Protein AF-A0A4P7KXQ3-F1 (afdb_monomer_lite)

Organism: NCBI:txid638

Sequence (102 aa):
MLIPKFNIYHDGGEIDNILQSFGFVIHSEEVDFKKNSFQFDQRFLKGGRKIVAVPRIDIAHTGNKYPAIENVHIYGNIVSWNYTNFCIGCATIPIIHVFKLI

Foldseek 3Di:
DDDDWDWDQDPVRDTDTCVVWPWDFQDKFQDPVPFFKDFGDLVLPPPPFDKDKDKDFAADPPDDWDFDWDDFDDDRRMTGIDTDPHTGHGPDGIMITMIGTD

Secondary structure (DSSP, 8-state):
--PPP-EEEPTTS-EEEGGGS-PEEEEEEE--SS-SEEE--GGGGTTS--EEEEEE----TTSEEEEEEEEEEEETTEEEEEEEEEEEEESS--EEEEEE--

pLDDT: mean 73.01, std 18.06, range [33.69, 94.69]

Structure (mmCIF, N/CA/C/O backbone):
data_AF-A0A4P7KXQ3-F1
#
_entry.id   AF-A0A4P7KXQ3-F1
#
loop_
_atom_site.group_PDB
_atom_site.id
_atom_site.type_symbol
_atom_site.label_atom_id
_atom_site.label_alt_id
_atom_site.label_comp_id
_atom_site.label_asym_id
_atom_site.label_entity_id
_atom_site.label_seq_id
_atom_site.pdbx_PDB_ins_code
_atom_site.Cartn_x
_atom_site.Cartn_y
_atom_site.Cartn_z
_atom_site.occupancy
_atom_site.B_iso_or_equiv
_atom_site.auth_seq_id
_atom_site.auth_comp_id
_atom_site.auth_asym_id
_atom_site.auth_atom_id
_atom_site.pdbx_PDB_model_num
ATOM 1 N N . MET A 1 1 ? -15.832 -9.801 -18.420 1.00 37.06 1 MET A N 1
ATOM 2 C CA . MET A 1 1 ? -15.346 -8.696 -17.567 1.00 37.06 1 MET A CA 1
ATOM 3 C C . MET A 1 1 ? -14.497 -9.324 -16.470 1.00 37.06 1 MET A C 1
ATOM 5 O O . MET A 1 1 ? -15.037 -10.095 -15.689 1.00 37.06 1 MET A O 1
ATOM 9 N N . LEU A 1 2 ? -13.175 -9.136 -16.491 1.00 36.34 2 LEU A N 1
ATOM 10 C CA . LEU A 1 2 ? -12.283 -9.682 -15.461 1.00 36.34 2 LEU A CA 1
ATOM 11 C C . LEU A 1 2 ? -12.359 -8.761 -14.242 1.00 36.34 2 LEU A C 1
ATOM 13 O O . LEU A 1 2 ? -11.918 -7.618 -14.306 1.00 36.34 2 LEU A O 1
ATOM 17 N N . ILE A 1 3 ? -12.980 -9.238 -13.166 1.00 40.91 3 ILE A N 1
ATOM 18 C CA . ILE A 1 3 ? -13.011 -8.525 -11.889 1.00 40.91 3 ILE A CA 1
ATOM 19 C C . ILE A 1 3 ? -11.640 -8.740 -11.230 1.00 40.91 3 ILE A C 1
ATOM 21 O O . ILE A 1 3 ? -11.264 -9.900 -11.028 1.00 40.91 3 ILE A O 1
ATOM 25 N N . PRO A 1 4 ? -10.870 -7.681 -10.923 1.00 40.75 4 PRO A N 1
ATOM 26 C CA . PRO A 1 4 ? -9.592 -7.833 -10.239 1.00 40.75 4 PRO A CA 1
ATOM 27 C C . PRO A 1 4 ? -9.816 -8.472 -8.862 1.00 40.75 4 PRO A C 1
ATOM 29 O O . PRO A 1 4 ? -10.633 -8.003 -8.070 1.00 40.75 4 PRO A O 1
ATOM 32 N N . LYS A 1 5 ? -9.112 -9.578 -8.596 1.00 44.97 5 LYS A N 1
ATOM 33 C CA . LYS A 1 5 ? -9.101 -10.255 -7.293 1.00 44.97 5 LYS A CA 1
ATOM 34 C C . LYS A 1 5 ? -7.975 -9.667 -6.451 1.00 44.97 5 LYS A C 1
ATOM 36 O O . LYS A 1 5 ? -6.833 -9.647 -6.902 1.00 44.97 5 LYS A O 1
ATOM 41 N N . PHE A 1 6 ? -8.290 -9.224 -5.239 1.00 50.91 6 PHE A N 1
ATOM 42 C CA . PHE A 1 6 ? -7.297 -8.773 -4.267 1.00 50.91 6 PHE A CA 1
ATOM 43 C C . PHE A 1 6 ? -7.289 -9.752 -3.092 1.00 50.91 6 PHE A C 1
ATOM 45 O O . PHE A 1 6 ? -8.287 -9.868 -2.377 1.00 50.91 6 PHE A O 1
ATOM 52 N N . ASN A 1 7 ? -6.172 -10.461 -2.932 1.00 44.56 7 ASN A N 1
ATOM 53 C CA . ASN A 1 7 ? -5.929 -11.377 -1.822 1.00 44.56 7 ASN A CA 1
ATOM 54 C C . ASN A 1 7 ? -5.193 -10.609 -0.717 1.00 44.56 7 ASN A C 1
ATOM 56 O O . ASN A 1 7 ? -4.114 -10.069 -0.972 1.00 44.56 7 ASN A O 1
ATOM 60 N N . ILE A 1 8 ? -5.758 -10.558 0.487 1.00 47.09 8 ILE A N 1
ATOM 61 C CA . ILE A 1 8 ? -5.045 -10.133 1.695 1.00 47.09 8 ILE A CA 1
ATOM 62 C C . ILE A 1 8 ? -4.522 -11.395 2.371 1.00 47.09 8 ILE A C 1
ATOM 64 O O . ILE A 1 8 ? -5.287 -12.324 2.614 1.00 47.09 8 ILE A O 1
ATOM 68 N N . TYR A 1 9 ? -3.227 -11.417 2.671 1.00 41.81 9 TYR A N 1
ATOM 69 C CA . TYR A 1 9 ? -2.590 -12.510 3.394 1.00 41.81 9 TYR A CA 1
ATOM 70 C C . TYR A 1 9 ? -2.421 -12.096 4.852 1.00 41.81 9 TYR A C 1
ATOM 72 O O . TYR A 1 9 ? -1.852 -11.042 5.138 1.00 41.81 9 TYR A O 1
ATOM 80 N N . HIS A 1 10 ? -2.943 -12.911 5.761 1.00 40.56 10 HIS A N 1
ATOM 81 C CA . HIS A 1 10 ? -2.779 -12.735 7.198 1.00 40.56 10 HIS A CA 1
ATOM 82 C C . HIS A 1 10 ? -1.627 -13.601 7.714 1.00 40.56 10 HIS A C 1
ATOM 84 O O . HIS A 1 10 ? -1.403 -14.698 7.205 1.00 40.56 10 HIS A O 1
ATOM 90 N N . ASP A 1 11 ? -0.947 -13.155 8.775 1.00 37.03 11 ASP A N 1
ATOM 91 C CA . ASP A 1 11 ? 0.160 -13.898 9.406 1.00 37.03 11 ASP A CA 1
ATOM 92 C C . ASP A 1 11 ? -0.253 -15.302 9.904 1.00 37.03 11 ASP A C 1
ATOM 94 O O . ASP A 1 11 ? 0.591 -16.175 10.086 1.00 37.03 11 ASP A O 1
ATOM 98 N N . GLY A 1 12 ? -1.558 -15.551 10.079 1.00 44.25 12 GLY A N 1
ATOM 99 C CA . GLY A 1 12 ? -2.129 -16.865 10.402 1.00 44.25 12 GLY A CA 1
ATOM 100 C C . GLY A 1 12 ? -2.337 -17.810 9.207 1.00 44.25 12 GLY A C 1
ATOM 101 O O . GLY A 1 12 ? -2.859 -18.904 9.396 1.00 44.25 12 GLY A O 1
ATOM 102 N N . GLY A 1 13 ? -1.967 -17.410 7.985 1.00 33.69 13 GLY A N 1
ATOM 103 C CA . GLY A 1 13 ? -2.149 -18.207 6.764 1.00 33.69 13 GLY A CA 1
ATOM 104 C C . GLY A 1 13 ? -3.541 -18.107 6.126 1.00 33.69 13 GLY A C 1
ATOM 105 O O . GLY A 1 13 ? -3.802 -18.771 5.124 1.00 33.69 13 GLY A O 1
ATOM 106 N N . GLU A 1 14 ? -4.427 -17.271 6.669 1.00 35.75 14 GLU A N 1
ATOM 107 C CA . GLU A 1 14 ? -5.739 -16.992 6.081 1.00 35.75 14 GLU A CA 1
ATOM 108 C C . GLU A 1 14 ? -5.611 -16.032 4.888 1.00 35.75 14 GLU A C 1
ATOM 110 O O . GLU A 1 14 ? -4.867 -15.046 4.936 1.00 35.75 14 GLU A O 1
ATOM 115 N N . ILE A 1 15 ? -6.340 -16.335 3.807 1.00 42.00 15 ILE A N 1
ATOM 116 C CA . ILE A 1 15 ? -6.409 -15.512 2.596 1.00 42.00 15 ILE A CA 1
ATOM 117 C C . ILE A 1 15 ? -7.818 -14.933 2.485 1.00 42.00 15 ILE A C 1
ATOM 119 O O . ILE A 1 15 ? -8.746 -15.625 2.059 1.00 42.00 15 ILE A O 1
ATOM 123 N N . ASP A 1 16 ? -7.961 -13.650 2.802 1.00 44.00 16 ASP A N 1
ATOM 124 C CA . ASP A 1 16 ? -9.212 -12.925 2.601 1.00 44.00 16 ASP A CA 1
ATOM 125 C C . ASP A 1 16 ? -9.282 -12.405 1.160 1.00 44.00 16 ASP A C 1
ATOM 127 O O . ASP A 1 16 ? -8.415 -11.661 0.691 1.00 44.00 16 ASP A O 1
ATOM 131 N N . ASN A 1 17 ? -10.344 -12.775 0.438 1.00 43.28 17 ASN A N 1
ATOM 132 C CA . ASN A 1 17 ? -10.682 -12.137 -0.833 1.00 43.28 17 ASN A CA 1
ATOM 133 C C . ASN A 1 17 ? -11.499 -10.869 -0.537 1.00 43.28 17 ASN A C 1
ATOM 135 O O . ASN A 1 17 ? -12.655 -10.964 -0.123 1.00 43.28 17 ASN A O 1
ATOM 139 N N . ILE A 1 18 ? -10.947 -9.684 -0.833 1.00 52.06 18 ILE A N 1
ATOM 140 C CA . ILE A 1 18 ? -11.603 -8.367 -0.627 1.00 52.06 18 ILE A CA 1
ATOM 141 C C . ILE A 1 18 ? -12.981 -8.263 -1.319 1.00 52.06 18 ILE A C 1
ATOM 143 O O . ILE A 1 18 ? -13.782 -7.397 -0.989 1.00 52.06 18 ILE A O 1
ATOM 147 N N . LEU A 1 19 ? -13.308 -9.170 -2.245 1.00 44.53 19 LEU A N 1
ATOM 148 C CA . LEU A 1 19 ? -14.589 -9.196 -2.955 1.00 44.53 19 LEU A CA 1
ATOM 149 C C . LEU A 1 19 ? -15.822 -9.430 -2.062 1.00 44.53 19 LEU A C 1
ATOM 151 O O . LEU A 1 19 ? -16.923 -9.122 -2.509 1.00 44.53 19 LEU A O 1
ATOM 155 N N . GLN A 1 20 ? -15.676 -9.960 -0.840 1.00 40.72 20 GLN A N 1
ATOM 156 C CA . GLN A 1 20 ? -16.822 -10.238 0.044 1.00 40.72 20 GLN A CA 1
ATOM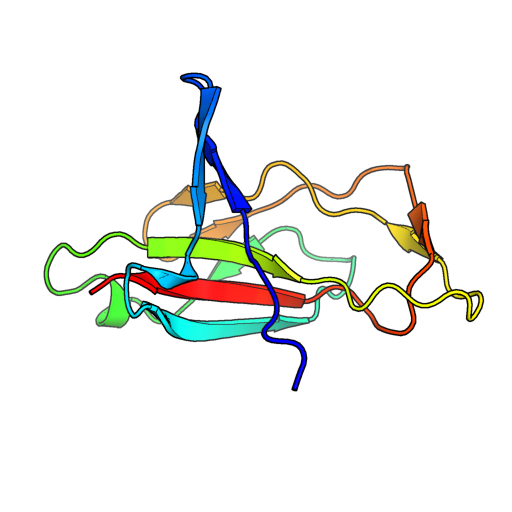 157 C C . GLN A 1 20 ? -17.123 -9.142 1.078 1.00 40.72 20 GLN A C 1
ATOM 159 O O . GLN A 1 20 ? -18.205 -9.156 1.661 1.00 40.72 20 GLN A O 1
ATOM 164 N N . SER A 1 21 ? -16.244 -8.148 1.234 1.00 45.34 21 SER A N 1
ATOM 165 C CA . SER A 1 21 ? -16.482 -6.983 2.093 1.00 45.34 21 SER A CA 1
ATOM 166 C C . SER A 1 21 ? -16.413 -5.734 1.228 1.00 45.34 21 SER A C 1
ATOM 168 O O . SER A 1 21 ? -15.340 -5.379 0.751 1.00 45.34 21 SER A O 1
ATOM 170 N N . PHE A 1 22 ? -17.551 -5.076 0.986 1.00 49.12 22 PHE A N 1
ATOM 171 C CA . PHE A 1 22 ? -17.650 -3.863 0.165 1.00 49.12 22 PHE A CA 1
ATOM 172 C C . PHE A 1 22 ? -16.814 -2.716 0.763 1.00 49.12 22 PHE A C 1
ATOM 174 O O . PHE A 1 22 ? -17.330 -1.848 1.461 1.00 49.12 22 PHE A O 1
ATOM 181 N N . GLY A 1 23 ? -15.507 -2.706 0.504 1.00 60.31 23 GLY A N 1
ATOM 182 C CA . GLY A 1 23 ? -14.621 -1.598 0.818 1.00 60.31 23 GLY A CA 1
ATOM 183 C C . GLY A 1 23 ? -14.624 -0.583 -0.317 1.00 60.31 23 GLY A C 1
ATOM 184 O O . GLY A 1 23 ? -14.428 -0.949 -1.473 1.00 60.31 23 GLY A O 1
ATOM 185 N N . PHE A 1 24 ? -14.826 0.697 -0.011 1.00 66.94 24 PHE A N 1
ATOM 186 C CA . PHE A 1 24 ? -14.603 1.768 -0.986 1.00 66.94 24 PHE A CA 1
ATOM 187 C C . PHE A 1 24 ? -13.193 2.336 -0.821 1.00 66.94 24 PHE A C 1
ATOM 189 O O . PHE A 1 24 ? -12.656 2.397 0.291 1.00 66.94 24 PHE A O 1
ATOM 196 N N . VAL A 1 25 ? -12.590 2.735 -1.941 1.00 75.44 25 VAL A N 1
ATOM 197 C CA . VAL A 1 25 ? -11.286 3.404 -1.953 1.00 75.44 25 VAL A CA 1
ATOM 198 C C . VAL A 1 25 ? -11.450 4.793 -1.337 1.00 75.44 25 VAL A C 1
ATOM 200 O O . VAL A 1 25 ? -12.241 5.599 -1.823 1.00 75.44 25 VAL A O 1
ATOM 203 N N . ILE A 1 26 ? -10.714 5.063 -0.261 1.00 80.12 26 ILE A N 1
ATOM 204 C CA . ILE A 1 26 ? -10.722 6.348 0.456 1.00 80.12 26 ILE A CA 1
ATOM 205 C C . ILE A 1 26 ? -9.523 7.232 0.112 1.00 80.12 26 ILE A C 1
ATOM 207 O O . ILE A 1 26 ? -9.582 8.442 0.308 1.00 80.12 26 ILE A O 1
ATOM 211 N N . HIS A 1 27 ? -8.442 6.636 -0.398 1.00 84.12 27 HIS A N 1
ATOM 212 C CA . HIS A 1 27 ? -7.250 7.336 -0.876 1.00 84.12 27 HIS A CA 1
ATOM 213 C C . HIS A 1 27 ? -6.532 6.479 -1.915 1.00 84.12 27 HIS A C 1
ATOM 215 O O . HIS A 1 27 ? -6.611 5.250 -1.881 1.00 84.12 27 HIS A O 1
ATOM 221 N N . SER A 1 28 ? -5.847 7.117 -2.855 1.00 85.44 28 SER A N 1
ATOM 222 C CA . SER A 1 28 ? -4.985 6.452 -3.832 1.00 85.44 28 SER A CA 1
ATOM 223 C C . SER A 1 28 ? -3.774 7.321 -4.085 1.00 85.44 28 SE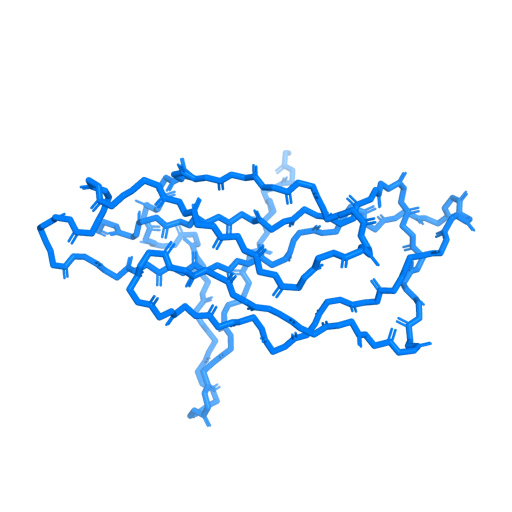R A C 1
ATOM 225 O O . SER A 1 28 ? -3.935 8.503 -4.378 1.00 85.44 28 SER A O 1
ATOM 227 N N . GLU A 1 29 ? -2.589 6.735 -3.987 1.00 86.62 29 GLU A N 1
ATOM 228 C CA . GLU A 1 29 ? -1.343 7.462 -4.200 1.00 86.62 29 GLU A CA 1
ATOM 229 C C . GLU A 1 29 ? -0.435 6.694 -5.150 1.00 86.62 29 GLU A C 1
ATOM 231 O O . GLU A 1 29 ? -0.093 5.539 -4.896 1.00 86.62 29 GLU A O 1
ATOM 236 N N . GLU A 1 30 ? -0.074 7.335 -6.261 1.00 86.81 30 GLU A N 1
ATOM 237 C CA . GLU A 1 30 ? 1.009 6.863 -7.119 1.00 86.81 30 GLU A CA 1
ATOM 238 C C . GLU A 1 30 ? 2.329 7.054 -6.373 1.00 86.81 30 GLU A C 1
ATOM 240 O O . GLU A 1 30 ? 2.604 8.139 -5.852 1.00 86.81 30 GLU A O 1
ATOM 245 N N . VAL A 1 31 ? 3.138 5.999 -6.286 1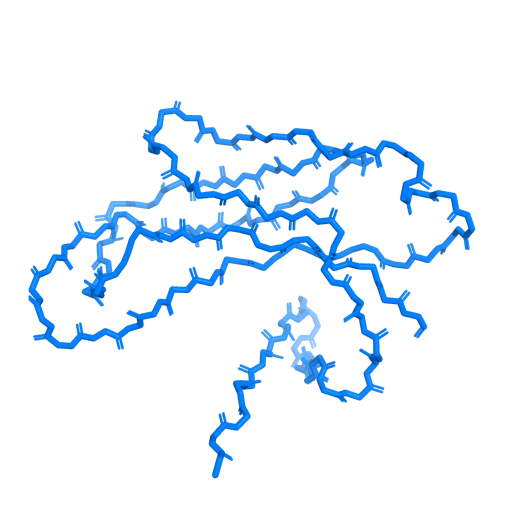.00 83.88 31 VAL A N 1
ATOM 246 C CA . VAL A 1 31 ? 4.403 6.094 -5.557 1.00 83.88 31 VAL A CA 1
ATOM 247 C C . VAL A 1 31 ? 5.442 6.844 -6.390 1.00 83.88 31 VAL A C 1
ATOM 249 O O . VAL A 1 31 ? 5.695 6.516 -7.545 1.00 83.88 31 VAL A O 1
ATOM 252 N N . ASP A 1 32 ? 6.084 7.848 -5.794 1.00 84.06 32 ASP A N 1
ATOM 253 C CA . ASP A 1 32 ? 7.085 8.686 -6.471 1.00 84.06 32 ASP A CA 1
ATOM 254 C C . ASP A 1 32 ? 8.525 8.142 -6.364 1.00 84.06 32 ASP A C 1
ATOM 256 O O . ASP A 1 32 ? 9.468 8.780 -6.839 1.00 84.06 32 ASP A O 1
ATOM 260 N N . PHE A 1 33 ? 8.702 6.983 -5.713 1.00 85.38 33 PHE A N 1
ATOM 261 C CA . PHE A 1 33 ? 9.984 6.342 -5.371 1.00 85.38 33 PHE A CA 1
ATOM 262 C C . PHE A 1 33 ? 10.948 7.197 -4.533 1.00 85.38 33 PHE A C 1
ATOM 264 O O . PHE A 1 33 ? 12.108 6.830 -4.351 1.00 85.38 33 PHE A O 1
ATOM 271 N N . LYS A 1 34 ? 10.485 8.329 -4.001 1.00 87.81 34 LYS A N 1
ATOM 272 C CA . LYS A 1 34 ? 11.252 9.232 -3.130 1.00 87.81 34 LYS A CA 1
ATOM 273 C C . LYS A 1 34 ? 10.732 9.203 -1.703 1.00 87.81 34 LYS A C 1
ATOM 275 O O . LYS A 1 34 ? 11.495 9.417 -0.766 1.00 87.81 34 LYS A O 1
ATOM 280 N N . LYS A 1 35 ? 9.439 8.942 -1.540 1.00 91.00 35 LYS A N 1
ATOM 281 C CA . LYS A 1 35 ? 8.763 8.810 -0.253 1.00 91.00 35 LYS A CA 1
ATOM 282 C C . LYS A 1 35 ? 8.421 7.359 0.015 1.00 91.00 35 LYS A C 1
ATOM 284 O O . LYS A 1 35 ? 8.250 6.568 -0.906 1.00 91.00 35 LYS A O 1
ATOM 289 N N . ASN A 1 36 ? 8.291 7.032 1.288 1.00 93.31 36 ASN A N 1
ATOM 290 C CA . ASN A 1 36 ? 7.916 5.709 1.777 1.00 93.31 36 ASN A CA 1
ATOM 291 C C . ASN A 1 36 ? 6.715 5.778 2.736 1.00 93.31 36 ASN A C 1
ATOM 293 O O . ASN A 1 36 ? 6.452 4.838 3.483 1.00 93.31 36 ASN A O 1
ATOM 297 N N . SER A 1 37 ? 6.035 6.927 2.772 1.00 94.69 37 SER A N 1
ATOM 298 C CA . SER A 1 37 ? 4.824 7.129 3.551 1.00 94.69 37 SER A CA 1
ATOM 299 C C . SER A 1 37 ? 3.969 8.268 3.000 1.00 94.69 37 SER A C 1
ATOM 301 O O . SER A 1 37 ? 4.483 9.199 2.374 1.00 94.69 37 SER A O 1
ATOM 303 N N . PHE A 1 38 ? 2.666 8.200 3.272 1.00 94.38 38 PHE A N 1
ATOM 304 C CA . PHE A 1 38 ? 1.718 9.294 3.079 1.00 94.38 38 PHE A CA 1
ATOM 305 C C . PHE A 1 38 ? 0.664 9.304 4.188 1.00 94.38 38 PHE A C 1
ATOM 307 O O . PHE A 1 38 ? 0.513 8.344 4.948 1.00 94.38 38 PHE A O 1
ATOM 314 N N . GLN A 1 39 ? -0.080 10.406 4.277 1.00 93.50 39 GLN A N 1
ATOM 315 C CA . GLN A 1 39 ? -1.212 10.542 5.189 1.00 93.50 39 GLN A CA 1
ATOM 316 C C . GLN A 1 39 ? -2.510 10.677 4.399 1.00 93.50 39 GLN A C 1
ATOM 318 O O . GLN A 1 39 ? -2.606 11.524 3.512 1.00 93.50 39 GLN A O 1
ATOM 323 N N . PHE A 1 40 ? -3.516 9.876 4.744 1.00 85.88 40 PHE A N 1
ATOM 324 C CA . PHE A 1 40 ? -4.878 10.067 4.245 1.00 85.88 40 PHE A CA 1
ATOM 325 C C . PHE A 1 40 ? -5.720 10.862 5.252 1.00 85.88 40 PHE A C 1
ATOM 327 O O . PHE A 1 40 ? -5.334 11.071 6.406 1.00 85.88 40 PHE A O 1
ATOM 334 N N . ASP A 1 41 ? -6.891 11.327 4.819 1.00 83.94 41 ASP A N 1
ATOM 335 C CA . ASP A 1 41 ? -7.772 12.146 5.652 1.00 83.94 41 ASP A CA 1
ATOM 336 C C . ASP A 1 41 ? -8.261 11.381 6.900 1.00 83.94 41 ASP A C 1
ATOM 338 O O . ASP A 1 41 ? -8.928 10.344 6.820 1.00 83.94 41 ASP A O 1
ATOM 342 N N . GLN A 1 42 ? -7.974 11.931 8.083 1.00 85.38 42 GLN A N 1
ATOM 343 C CA . GLN A 1 42 ? -8.312 11.331 9.376 1.00 85.38 42 GLN A CA 1
ATOM 344 C C . GLN A 1 42 ? -9.823 11.113 9.572 1.00 85.38 42 GLN A C 1
ATOM 346 O O . GLN A 1 42 ? -10.230 10.254 10.362 1.00 85.38 42 GLN A O 1
ATOM 351 N N . ARG A 1 43 ? -10.691 11.832 8.844 1.00 83.25 43 ARG A N 1
ATOM 352 C CA . ARG A 1 43 ? -12.149 1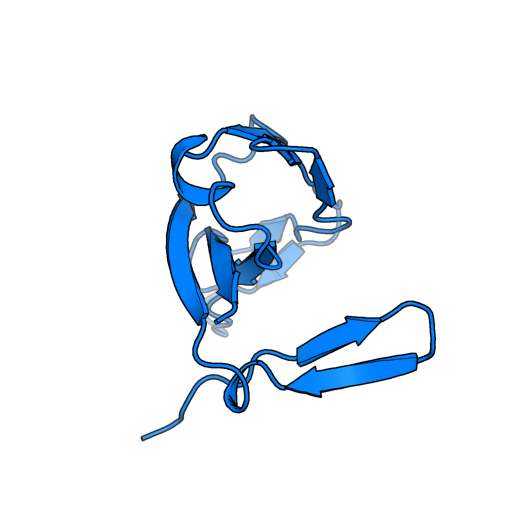1.619 8.881 1.00 83.25 43 ARG A CA 1
ATOM 353 C C . ARG A 1 43 ? -12.527 10.177 8.543 1.00 83.25 43 ARG A C 1
ATOM 355 O O . ARG A 1 43 ? -13.531 9.688 9.061 1.00 83.25 43 ARG A O 1
ATOM 362 N N . PHE A 1 44 ? -11.716 9.471 7.756 1.00 79.94 44 PHE A N 1
ATOM 363 C CA . PHE A 1 44 ? -11.967 8.074 7.417 1.00 79.94 44 PHE A CA 1
ATOM 364 C C . PHE A 1 44 ? -11.735 7.095 8.575 1.00 79.94 44 PHE A C 1
ATOM 366 O O . PHE A 1 44 ? 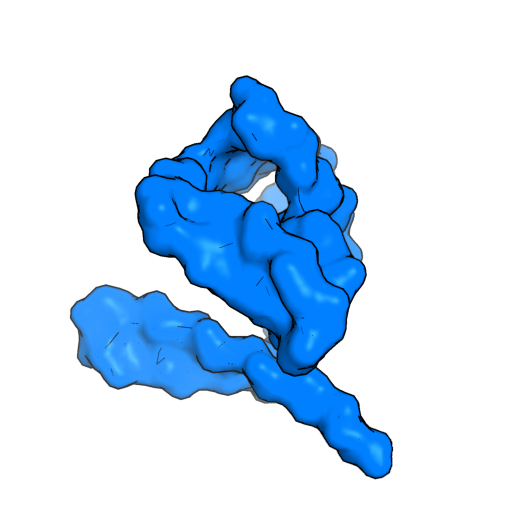-12.333 6.020 8.552 1.00 79.94 44 PHE A O 1
ATOM 373 N N . LEU A 1 45 ? -11.004 7.475 9.629 1.00 78.56 45 LEU A N 1
ATOM 374 C CA . LEU A 1 45 ? -10.851 6.657 10.842 1.00 78.56 45 LEU A CA 1
ATOM 375 C C . LEU A 1 45 ? -12.111 6.631 11.721 1.00 78.56 45 LEU A C 1
ATOM 377 O O . LEU A 1 45 ? -12.263 5.768 12.585 1.00 78.56 45 LEU A O 1
ATOM 381 N N . LYS A 1 46 ? -13.041 7.572 11.520 1.00 76.44 46 LYS A N 1
ATOM 382 C CA . LYS A 1 46 ? -14.272 7.644 12.315 1.00 76.44 46 LYS A CA 1
ATOM 383 C C . LYS A 1 46 ? -15.159 6.418 12.068 1.00 76.44 46 LYS A C 1
ATOM 385 O O . LYS A 1 46 ? -15.323 5.973 10.929 1.00 76.44 46 LYS A O 1
ATOM 390 N N . GLY A 1 47 ? -15.777 5.906 13.134 1.00 71.50 47 GLY A N 1
ATOM 391 C CA . GLY A 1 47 ? -16.724 4.786 13.073 1.00 71.50 47 GLY A CA 1
ATOM 392 C C . GLY A 1 47 ? -16.111 3.391 13.244 1.00 71.50 47 GLY A C 1
ATOM 393 O O . GLY A 1 47 ? -16.805 2.419 12.974 1.00 71.50 47 GLY A O 1
ATOM 394 N N . GLY A 1 48 ? -14.842 3.285 13.664 1.00 63.19 48 GLY A N 1
ATOM 395 C CA . GLY A 1 48 ? -14.238 2.030 14.147 1.00 63.19 48 GLY A CA 1
ATOM 396 C C . GLY A 1 48 ? -14.052 0.927 13.100 1.00 63.19 48 GLY A C 1
ATOM 397 O O . GLY A 1 48 ? -13.822 -0.222 13.460 1.00 63.19 48 GLY A O 1
ATOM 398 N N . ARG A 1 49 ? -14.176 1.252 11.809 1.00 70.56 49 ARG A N 1
ATOM 399 C CA . ARG A 1 49 ? -14.067 0.270 10.723 1.00 70.56 49 ARG A CA 1
ATOM 400 C C . ARG A 1 49 ? -12.611 -0.011 10.356 1.00 70.56 49 ARG A C 1
ATOM 402 O O . ARG A 1 49 ? -11.764 0.876 10.451 1.00 70.56 49 ARG A O 1
ATOM 409 N N . LYS A 1 50 ? -12.343 -1.234 9.892 1.00 82.44 50 LYS A N 1
ATOM 410 C CA . LYS A 1 50 ? -11.011 -1.690 9.472 1.00 82.44 50 LYS A CA 1
ATOM 411 C C . LYS A 1 50 ? -10.550 -0.928 8.222 1.00 82.44 50 LYS A C 1
ATOM 413 O O . LYS A 1 50 ? -11.294 -0.819 7.245 1.00 82.44 50 LYS A O 1
ATOM 418 N N . ILE A 1 51 ? -9.322 -0.413 8.265 1.00 83.06 51 ILE A N 1
ATOM 419 C CA . ILE A 1 51 ? -8.642 0.232 7.135 1.00 83.06 51 ILE A CA 1
ATOM 420 C C . ILE A 1 51 ? -7.560 -0.715 6.621 1.00 83.06 51 ILE A C 1
ATOM 422 O O . ILE A 1 51 ? -6.854 -1.330 7.419 1.00 83.06 51 ILE A O 1
ATOM 426 N N . VAL A 1 52 ? -7.436 -0.837 5.300 1.00 85.25 52 VAL A N 1
ATOM 427 C CA . VAL A 1 52 ? -6.420 -1.672 4.643 1.00 85.25 52 VAL A CA 1
ATOM 428 C C . VAL A 1 52 ? -5.772 -0.879 3.515 1.00 85.25 52 VAL A C 1
ATOM 430 O O . VAL A 1 52 ? -6.461 -0.155 2.804 1.00 85.25 52 VAL A O 1
ATOM 433 N N . ALA A 1 53 ? -4.460 -1.010 3.340 1.00 85.88 53 ALA A N 1
ATOM 434 C CA . ALA A 1 53 ? -3.716 -0.408 2.242 1.00 85.88 53 ALA A CA 1
ATOM 435 C C . ALA A 1 53 ? -3.117 -1.523 1.387 1.00 85.88 53 ALA A C 1
ATOM 437 O O . ALA A 1 53 ? -2.531 -2.464 1.917 1.00 85.88 53 ALA A O 1
ATOM 438 N N . VAL A 1 54 ? -3.296 -1.432 0.071 1.00 84.31 54 VAL A N 1
ATOM 439 C CA . VAL A 1 54 ? -2.893 -2.472 -0.877 1.00 84.31 54 VAL A CA 1
ATOM 440 C C . VAL A 1 54 ? -2.109 -1.829 -2.018 1.00 84.31 54 VAL A C 1
ATOM 442 O O . VAL A 1 54 ? -2.633 -0.916 -2.665 1.00 84.31 54 VAL A O 1
ATOM 445 N N . PRO A 1 55 ? -0.881 -2.293 -2.300 1.00 84.00 55 PRO A N 1
ATOM 446 C CA . PRO A 1 55 ? -0.175 -1.896 -3.503 1.00 84.00 55 PRO A CA 1
ATOM 447 C C . PRO A 1 55 ? -0.834 -2.568 -4.713 1.00 84.00 55 PRO A C 1
ATOM 449 O O . PRO A 1 55 ? -1.024 -3.783 -4.757 1.00 84.00 55 PRO A O 1
ATOM 452 N N . ARG A 1 56 ? -1.190 -1.765 -5.708 1.00 80.69 56 ARG A N 1
ATOM 453 C CA . ARG A 1 56 ? -1.710 -2.187 -7.000 1.00 80.69 56 ARG A CA 1
ATOM 454 C C . ARG A 1 56 ? -0.659 -1.934 -8.070 1.00 80.69 56 ARG A C 1
ATOM 456 O O . ARG A 1 56 ? -0.072 -0.858 -8.157 1.00 80.69 56 ARG A O 1
ATOM 463 N N . ILE A 1 57 ? -0.463 -2.949 -8.899 1.00 75.56 57 ILE A N 1
ATOM 464 C CA . ILE A 1 57 ? 0.486 -2.963 -10.006 1.00 75.56 57 ILE A CA 1
ATOM 465 C C . ILE A 1 57 ? -0.270 -3.528 -11.209 1.00 75.56 57 ILE A C 1
ATOM 467 O O . ILE A 1 57 ? -0.806 -4.635 -11.123 1.00 75.56 57 ILE A O 1
ATOM 471 N N . ASP A 1 58 ? -0.337 -2.790 -12.319 1.00 72.38 58 ASP A N 1
ATOM 472 C CA . ASP A 1 58 ? -0.925 -3.311 -13.556 1.00 72.38 58 ASP A CA 1
ATOM 473 C C . ASP A 1 58 ? 0.168 -4.042 -14.355 1.00 72.38 58 ASP A C 1
ATOM 475 O O . ASP A 1 58 ? 0.882 -3.471 -15.186 1.00 72.38 58 ASP A O 1
ATOM 479 N N . ILE A 1 59 ? 0.327 -5.334 -14.051 1.00 66.75 59 ILE A N 1
ATOM 480 C CA . ILE A 1 59 ? 1.347 -6.191 -14.663 1.00 66.75 59 ILE A CA 1
ATOM 481 C C . ILE A 1 59 ? 1.102 -6.269 -16.173 1.00 66.75 59 ILE A C 1
ATOM 483 O O . ILE A 1 59 ? 0.074 -6.769 -16.631 1.00 66.75 59 ILE A O 1
ATOM 487 N N . ALA A 1 60 ? 2.086 -5.826 -16.949 1.00 57.25 60 ALA A N 1
ATOM 488 C CA . ALA A 1 60 ? 2.110 -5.985 -18.393 1.00 57.25 60 ALA A CA 1
ATOM 489 C C . ALA A 1 60 ? 3.509 -6.406 -18.836 1.00 57.25 60 ALA A C 1
ATOM 491 O O . ALA A 1 60 ? 4.515 -5.940 -18.302 1.00 57.25 60 ALA A O 1
ATOM 492 N N . HIS A 1 61 ? 3.579 -7.243 -19.870 1.00 59.16 61 HIS A N 1
ATOM 493 C CA . HIS A 1 61 ? 4.833 -7.700 -20.483 1.00 59.16 61 HIS A CA 1
ATOM 494 C C . HIS A 1 61 ? 5.550 -6.596 -21.298 1.00 59.16 61 HIS A C 1
ATOM 496 O O . HIS A 1 61 ? 6.327 -6.898 -22.198 1.00 59.16 61 HIS A O 1
ATOM 502 N N . THR A 1 62 ? 5.277 -5.313 -21.029 1.00 56.97 62 THR A N 1
ATOM 503 C CA . THR A 1 62 ? 5.606 -4.173 -21.905 1.00 56.97 62 THR A CA 1
ATOM 504 C C . THR A 1 62 ? 6.890 -3.417 -21.536 1.00 56.97 62 THR A C 1
ATOM 506 O O . THR A 1 62 ? 7.209 -2.430 -22.187 1.00 56.97 62 THR A O 1
ATOM 509 N N . GLY A 1 63 ? 7.682 -3.891 -20.566 1.00 62.56 63 GLY A N 1
ATOM 510 C CA . GLY A 1 63 ? 9.127 -3.597 -20.500 1.00 62.56 63 GLY A CA 1
ATOM 511 C C . GLY A 1 63 ? 9.624 -2.614 -19.431 1.00 62.56 63 GLY A C 1
ATOM 512 O O . GLY A 1 63 ? 10.808 -2.680 -19.095 1.00 62.56 63 GLY A O 1
ATOM 513 N N . ASN A 1 64 ? 8.773 -1.772 -18.832 1.00 72.44 64 ASN A N 1
ATOM 514 C CA . ASN A 1 64 ? 9.197 -0.911 -17.718 1.00 72.44 64 ASN A CA 1
ATOM 515 C C . ASN A 1 64 ? 9.343 -1.723 -16.426 1.00 72.44 64 ASN A C 1
ATOM 517 O O . ASN A 1 64 ? 8.563 -2.637 -16.154 1.00 72.44 64 ASN A O 1
ATOM 521 N N . LYS A 1 65 ? 10.361 -1.390 -15.631 1.00 82.69 65 LYS A N 1
ATOM 522 C CA . LYS A 1 65 ? 10.686 -2.066 -14.373 1.00 82.69 65 LYS A CA 1
ATOM 523 C C . LYS A 1 65 ? 10.661 -1.054 -13.239 1.00 82.69 65 LYS A C 1
ATOM 525 O O . LYS A 1 65 ? 11.444 -0.108 -13.257 1.00 82.69 65 LYS A O 1
ATOM 530 N N . TYR A 1 66 ? 9.806 -1.293 -12.253 1.00 84.69 66 TYR A N 1
ATOM 531 C CA . TYR A 1 66 ? 9.709 -0.462 -11.054 1.00 84.69 66 TYR A CA 1
ATOM 532 C C . TYR A 1 66 ? 10.050 -1.278 -9.805 1.00 84.69 66 TYR A C 1
ATOM 534 O O . TYR A 1 66 ? 9.722 -2.470 -9.779 1.00 84.69 66 TYR A O 1
ATOM 542 N N . PRO A 1 67 ? 10.682 -0.667 -8.782 1.00 86.25 67 PRO A N 1
ATOM 543 C CA . PRO A 1 67 ? 10.863 -1.292 -7.475 1.00 86.25 67 PRO A CA 1
ATOM 544 C C . PRO A 1 67 ? 9.550 -1.868 -6.941 1.00 86.25 67 PRO A C 1
ATOM 546 O O . PRO A 1 67 ? 8.509 -1.206 -7.013 1.00 86.25 67 PRO A O 1
ATOM 549 N N . ALA A 1 68 ? 9.586 -3.087 -6.404 1.00 84.75 68 ALA A N 1
ATOM 550 C CA . ALA A 1 68 ? 8.420 -3.653 -5.741 1.00 84.75 68 ALA A CA 1
ATOM 551 C C . ALA A 1 68 ? 8.152 -2.933 -4.412 1.00 84.75 68 ALA A C 1
ATOM 553 O O . ALA A 1 68 ? 9.075 -2.459 -3.745 1.00 84.75 68 ALA A O 1
ATOM 554 N N . ILE A 1 69 ? 6.875 -2.878 -4.036 1.00 87.25 69 ILE A N 1
ATOM 555 C CA . ILE A 1 69 ? 6.414 -2.354 -2.750 1.00 87.25 69 ILE A CA 1
ATOM 556 C C . ILE A 1 69 ? 6.145 -3.536 -1.823 1.00 87.25 69 ILE A C 1
ATOM 558 O O . ILE A 1 69 ? 5.376 -4.430 -2.173 1.00 87.25 69 ILE A O 1
ATOM 562 N N . GLU A 1 70 ? 6.720 -3.504 -0.626 1.00 86.94 70 GLU A N 1
ATOM 563 C CA . GLU A 1 70 ? 6.515 -4.514 0.412 1.00 86.94 70 GLU A CA 1
ATOM 564 C C . GLU A 1 70 ? 6.276 -3.871 1.778 1.00 86.94 70 GLU A C 1
ATOM 566 O O . GLU A 1 70 ? 6.524 -2.679 1.968 1.00 86.94 70 GLU A O 1
ATOM 571 N N . ASN A 1 71 ? 5.825 -4.684 2.740 1.00 87.50 71 ASN A N 1
ATOM 572 C CA . ASN A 1 71 ? 5.609 -4.270 4.128 1.00 87.50 71 ASN A CA 1
ATOM 573 C C . ASN A 1 71 ? 4.747 -3.001 4.212 1.00 87.50 71 ASN A C 1
ATOM 575 O O . ASN A 1 71 ? 5.132 -2.006 4.823 1.00 87.50 71 ASN A O 1
ATOM 579 N N . VAL A 1 72 ? 3.601 -3.006 3.522 1.00 89.00 72 VAL A N 1
ATOM 580 C CA . VAL A 1 72 ? 2.652 -1.892 3.596 1.00 89.00 72 VAL A CA 1
ATOM 581 C C . VAL A 1 72 ? 1.952 -1.949 4.951 1.00 89.00 72 VAL A C 1
ATOM 583 O O . VAL A 1 72 ? 1.229 -2.900 5.244 1.00 89.00 72 VAL A O 1
ATOM 586 N N . HIS A 1 73 ? 2.157 -0.924 5.772 1.00 88.06 73 HIS A N 1
ATOM 587 C CA . HIS A 1 73 ? 1.608 -0.824 7.120 1.00 88.06 73 HIS A CA 1
ATOM 588 C C . HIS A 1 73 ? 0.741 0.425 7.274 1.00 88.06 73 HIS A C 1
ATOM 590 O O . HIS A 1 73 ? 0.971 1.453 6.636 1.00 88.06 73 HIS A O 1
ATOM 596 N N . ILE A 1 74 ? -0.258 0.335 8.155 1.00 88.56 74 ILE A N 1
ATOM 597 C CA . ILE A 1 74 ? -1.127 1.454 8.525 1.00 88.56 74 ILE A CA 1
ATOM 598 C C . ILE A 1 74 ? -0.990 1.706 10.024 1.00 88.56 74 ILE A C 1
ATOM 600 O O . ILE A 1 74 ? -1.232 0.808 10.830 1.00 88.56 74 ILE A O 1
ATOM 604 N N . TYR A 1 75 ? -0.668 2.944 10.393 1.00 87.88 75 TYR A N 1
ATOM 605 C CA . TYR A 1 75 ? -0.683 3.419 11.774 1.00 87.88 75 TYR A CA 1
ATOM 606 C C . TYR A 1 75 ? -1.491 4.717 11.864 1.00 87.88 75 TYR A C 1
ATOM 608 O O . TYR A 1 75 ? -1.073 5.772 11.385 1.00 87.88 75 TYR A O 1
ATOM 616 N N . GLY A 1 76 ? -2.686 4.641 12.455 1.00 88.38 76 GLY A N 1
ATOM 617 C CA . GLY A 1 76 ? -3.633 5.756 12.428 1.00 88.38 76 GLY A CA 1
ATOM 618 C C . GLY A 1 76 ? -4.028 6.103 10.990 1.00 88.38 76 GLY A C 1
ATOM 619 O O . GLY A 1 76 ? -4.531 5.247 10.267 1.00 88.38 76 GLY A O 1
ATOM 620 N N . ASN A 1 77 ? -3.811 7.356 10.577 1.00 90.69 77 ASN A N 1
ATOM 621 C CA . ASN A 1 77 ? -4.055 7.822 9.206 1.00 90.69 77 ASN A CA 1
ATOM 622 C C . ASN A 1 77 ? -2.791 7.844 8.328 1.00 90.69 77 ASN A C 1
ATOM 624 O O . ASN A 1 77 ? -2.802 8.438 7.250 1.00 90.69 77 ASN A O 1
ATOM 628 N N . ILE A 1 78 ? -1.703 7.235 8.798 1.00 92.81 78 ILE A N 1
ATOM 629 C CA . ILE A 1 78 ? -0.428 7.166 8.090 1.00 92.81 78 ILE A CA 1
ATOM 630 C C . ILE A 1 78 ? -0.305 5.789 7.447 1.00 92.81 78 ILE A C 1
ATOM 632 O O . ILE A 1 78 ? -0.492 4.770 8.113 1.00 92.81 78 ILE A O 1
ATOM 636 N N . VAL A 1 79 ? 0.031 5.771 6.161 1.00 92.25 79 VAL A N 1
ATOM 637 C CA . VAL A 1 79 ? 0.414 4.568 5.421 1.00 92.25 79 VAL A CA 1
ATOM 638 C C . VAL A 1 79 ? 1.906 4.643 5.163 1.00 92.25 79 VAL A C 1
ATOM 640 O O . VAL A 1 79 ? 2.387 5.678 4.705 1.00 92.25 79 VAL A O 1
ATOM 643 N N . SER A 1 80 ? 2.635 3.569 5.439 1.00 93.94 80 SER A N 1
ATOM 644 C CA . SER A 1 80 ? 4.060 3.445 5.131 1.00 93.94 80 SER A CA 1
ATOM 645 C C . SER A 1 80 ? 4.355 2.137 4.410 1.00 93.94 80 SER A C 1
ATOM 647 O O . SER A 1 80 ? 3.585 1.183 4.496 1.00 93.94 80 SER A O 1
ATOM 649 N N . TRP A 1 81 ? 5.451 2.105 3.662 1.00 93.69 81 TRP A N 1
ATOM 650 C CA . TRP A 1 81 ? 5.881 0.939 2.895 1.00 93.69 81 TRP A CA 1
ATOM 651 C C . TRP A 1 81 ? 7.396 0.933 2.705 1.00 93.69 81 TRP A C 1
ATOM 653 O O . TRP A 1 81 ? 8.066 1.930 2.960 1.00 93.69 81 TRP A O 1
ATOM 663 N N . ASN A 1 82 ? 7.933 -0.179 2.211 1.00 91.50 82 ASN A N 1
ATOM 664 C CA . ASN A 1 82 ? 9.326 -0.297 1.796 1.00 91.50 82 ASN A CA 1
ATOM 665 C C . ASN A 1 82 ? 9.411 -0.553 0.290 1.00 91.50 82 ASN A C 1
ATOM 667 O O . ASN A 1 82 ? 8.568 -1.246 -0.281 1.00 91.50 82 ASN A O 1
ATOM 671 N N . TYR A 1 83 ? 10.456 -0.018 -0.341 1.00 89.88 83 TYR A N 1
ATOM 672 C CA . TYR A 1 83 ? 10.849 -0.427 -1.686 1.00 89.88 83 TYR A CA 1
ATOM 673 C C . TYR A 1 83 ? 11.858 -1.558 -1.598 1.00 89.88 83 TYR A C 1
ATOM 675 O O . TYR A 1 83 ? 12.759 -1.526 -0.756 1.00 89.88 83 TYR A O 1
ATOM 683 N N . THR A 1 84 ? 11.746 -2.528 -2.493 1.00 84.06 84 THR A N 1
ATOM 684 C CA . THR A 1 84 ? 12.759 -3.570 -2.631 1.00 84.06 84 THR A CA 1
ATOM 685 C C . THR A 1 84 ? 13.658 -3.312 -3.829 1.00 84.06 84 THR A C 1
ATOM 687 O O . THR A 1 84 ? 13.316 -2.587 -4.763 1.00 84.06 84 THR A O 1
ATOM 690 N N . ASN A 1 85 ? 14.812 -3.977 -3.827 1.00 77.25 85 ASN A N 1
ATOM 691 C CA . ASN A 1 85 ? 15.700 -4.024 -4.987 1.00 77.25 85 ASN A CA 1
ATOM 692 C C . ASN A 1 85 ? 15.178 -4.964 -6.091 1.00 77.25 85 ASN A C 1
ATOM 694 O O . ASN A 1 85 ? 15.779 -5.045 -7.162 1.00 77.25 85 ASN A O 1
ATOM 698 N N . PHE A 1 86 ? 14.090 -5.701 -5.838 1.00 77.94 86 PHE A N 1
ATOM 699 C CA . PHE A 1 86 ? 13.442 -6.526 -6.844 1.00 77.94 86 PHE A CA 1
ATOM 700 C C . PHE A 1 86 ? 12.496 -5.656 -7.668 1.00 77.94 86 PHE A C 1
ATOM 702 O O . PHE A 1 86 ? 11.573 -5.044 -7.134 1.00 77.94 86 PHE A O 1
ATOM 709 N N . CYS A 1 87 ? 12.716 -5.604 -8.979 1.00 77.56 87 CYS A N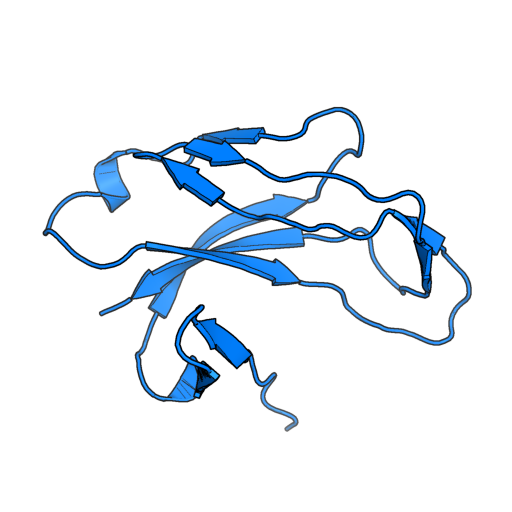 1
ATOM 710 C CA . CYS A 1 87 ? 11.858 -4.830 -9.865 1.00 77.56 87 CYS A CA 1
ATOM 711 C C . CYS A 1 87 ? 10.828 -5.720 -10.557 1.00 77.56 87 CYS A C 1
ATOM 713 O O . CYS A 1 87 ? 11.174 -6.742 -11.154 1.00 77.56 87 CYS A O 1
ATOM 715 N N . ILE A 1 88 ? 9.572 -5.281 -10.547 1.00 74.88 88 ILE A N 1
ATOM 716 C CA . ILE A 1 88 ? 8.465 -5.953 -11.227 1.00 74.88 88 ILE A CA 1
ATOM 717 C C . ILE A 1 88 ? 8.286 -5.313 -12.607 1.00 74.88 88 ILE A C 1
ATOM 719 O O . ILE A 1 88 ? 8.282 -4.087 -12.742 1.00 74.88 88 ILE A O 1
ATOM 723 N N . GLY A 1 89 ? 8.158 -6.149 -13.640 1.00 75.75 89 GLY A N 1
ATOM 724 C CA . GLY A 1 89 ? 7.782 -5.695 -14.978 1.00 75.75 89 GLY A CA 1
ATOM 725 C C . GLY A 1 89 ? 6.332 -5.210 -14.981 1.00 75.75 89 GLY A C 1
ATOM 726 O O . GLY A 1 89 ? 5.429 -5.985 -14.665 1.00 75.75 89 GLY A O 1
ATOM 727 N N . CYS A 1 90 ? 6.104 -3.940 -15.307 1.00 70.12 90 CYS A N 1
ATOM 728 C CA . CYS A 1 90 ? 4.792 -3.307 -15.191 1.00 70.12 90 CYS A CA 1
ATOM 729 C C . CYS A 1 90 ? 4.509 -2.356 -16.364 1.00 70.12 90 CYS A C 1
ATOM 731 O O . CYS A 1 90 ? 5.434 -1.779 -16.938 1.00 70.12 90 CYS A O 1
ATOM 733 N N . ALA A 1 91 ? 3.230 -2.158 -16.704 1.00 69.06 91 ALA A N 1
ATOM 734 C CA . ALA A 1 91 ? 2.819 -1.094 -17.628 1.00 69.06 91 ALA A CA 1
ATOM 735 C C . ALA A 1 91 ? 2.795 0.289 -16.963 1.00 69.06 91 ALA A C 1
ATOM 737 O O . ALA A 1 91 ? 2.952 1.294 -17.655 1.00 69.06 91 ALA A O 1
ATOM 738 N N . THR A 1 92 ? 2.580 0.345 -15.648 1.00 74.50 92 THR A N 1
ATOM 739 C CA . THR A 1 92 ? 2.316 1.580 -14.900 1.00 74.50 92 THR A CA 1
ATOM 740 C C . THR A 1 92 ? 3.192 1.695 -13.654 1.00 74.50 92 THR A C 1
ATOM 742 O O . THR A 1 92 ? 3.753 0.710 -13.168 1.00 74.50 92 THR A O 1
ATOM 745 N N . ILE A 1 93 ? 3.327 2.914 -13.132 1.00 83.19 93 ILE A N 1
ATOM 746 C CA . ILE A 1 93 ? 3.932 3.137 -11.816 1.00 83.19 93 ILE A CA 1
ATOM 747 C C . ILE A 1 93 ? 3.012 2.495 -10.756 1.00 83.19 93 ILE A C 1
ATOM 749 O O . ILE A 1 93 ? 1.790 2.600 -10.885 1.00 83.19 93 ILE A O 1
ATOM 753 N N . PRO A 1 94 ? 3.547 1.801 -9.732 1.00 84.69 94 PRO A N 1
ATOM 754 C CA . PRO A 1 94 ? 2.733 1.235 -8.662 1.00 84.69 94 PRO A CA 1
ATOM 755 C C . PRO A 1 94 ? 1.889 2.292 -7.934 1.00 84.69 94 PRO A C 1
ATOM 757 O O . PRO A 1 94 ? 2.327 3.418 -7.697 1.00 84.69 94 PRO A O 1
ATOM 760 N N . ILE A 1 95 ? 0.682 1.909 -7.526 1.00 86.81 95 ILE A N 1
ATOM 761 C CA . ILE A 1 95 ? -0.261 2.778 -6.812 1.00 86.81 95 ILE A CA 1
ATOM 762 C C . ILE A 1 95 ? -0.640 2.104 -5.499 1.00 86.81 95 ILE A C 1
ATOM 764 O O . ILE A 1 95 ? -0.995 0.932 -5.499 1.00 86.81 95 ILE A O 1
ATOM 768 N N . ILE A 1 96 ? -0.628 2.816 -4.376 1.00 87.62 96 ILE A N 1
ATOM 769 C CA . ILE A 1 96 ? -1.164 2.303 -3.110 1.00 87.62 96 ILE A CA 1
ATOM 770 C C . ILE A 1 96 ? -2.608 2.777 -2.960 1.00 87.62 96 ILE A C 1
ATOM 772 O O . ILE A 1 96 ? -2.880 3.974 -2.857 1.00 87.62 96 ILE A O 1
ATOM 776 N N . HIS A 1 97 ? -3.544 1.829 -2.923 1.00 88.56 97 HIS A N 1
ATOM 777 C CA . HIS A 1 97 ? -4.950 2.089 -2.631 1.00 88.56 97 HIS A CA 1
ATOM 778 C C . HIS A 1 97 ? -5.239 1.857 -1.150 1.00 88.56 97 HIS A C 1
ATOM 780 O O . HIS A 1 97 ? -4.892 0.810 -0.607 1.00 88.56 97 HIS A O 1
ATOM 786 N N . VAL A 1 98 ? -5.927 2.802 -0.511 1.00 85.69 98 VAL A N 1
ATOM 787 C CA . VAL A 1 98 ? -6.436 2.649 0.857 1.00 85.69 98 VAL A CA 1
ATOM 788 C C . VAL A 1 98 ? -7.933 2.392 0.802 1.00 85.69 98 VAL A C 1
ATOM 790 O O . VAL A 1 98 ? -8.685 3.175 0.222 1.00 85.69 98 VAL A O 1
ATOM 793 N N . PHE A 1 99 ? -8.368 1.314 1.440 1.00 84.56 99 PHE A N 1
ATOM 794 C CA . PHE A 1 99 ? -9.755 0.890 1.541 1.00 84.56 99 PHE A CA 1
ATOM 795 C C . PHE A 1 99 ? -10.264 1.066 2.964 1.00 84.56 99 PHE A C 1
ATOM 797 O O . PHE A 1 99 ? -9.574 0.746 3.935 1.00 84.56 99 PHE A O 1
ATOM 804 N N . LYS A 1 100 ? -11.519 1.498 3.077 1.00 78.88 100 LYS A N 1
ATOM 805 C CA . LYS A 1 100 ? -12.297 1.374 4.309 1.00 78.88 100 LYS A CA 1
ATOM 806 C C . LYS A 1 100 ? -13.301 0.247 4.138 1.00 78.88 100 LYS A C 1
ATOM 808 O O . LYS A 1 100 ? -14.213 0.377 3.327 1.00 78.88 100 LYS A O 1
ATOM 813 N N . LEU A 1 101 ? -13.127 -0.836 4.890 1.00 75.25 101 LEU A N 1
ATOM 814 C CA . LEU A 1 101 ? -14.028 -1.988 4.850 1.00 75.25 101 LEU A CA 1
ATOM 815 C C . LEU A 1 101 ? -15.336 -1.645 5.582 1.00 75.25 101 LEU A C 1
ATOM 817 O O . LEU A 1 101 ? -15.307 -0.949 6.601 1.00 75.25 101 LEU A O 1
ATOM 821 N N . ILE A 1 102 ? -16.476 -2.068 5.034 1.00 65.56 102 ILE A N 1
ATOM 822 C CA . ILE A 1 102 ? -17.816 -1.885 5.618 1.00 65.56 102 ILE A CA 1
ATOM 823 C C . ILE A 1 102 ? -18.281 -3.190 6.241 1.00 65.56 102 ILE A C 1
ATOM 825 O O . ILE A 1 102 ? -18.102 -4.233 5.577 1.00 65.56 102 ILE A O 1
#

Radius of gyration: 14.16 Å; chains: 1; bounding box: 34×30×36 Å